Protein AF-A0A830GX49-F1 (afdb_monomer_lite)

pLDDT: mean 86.9, std 10.0, range [54.66, 96.69]

Secondary structure (DSSP, 8-state):
-HHHHHHHHHHHHHH--EEEE-SSTT-EEEEEEESSHHHHHHHHHHHHHHTT---EEEEETTEEEEEETTEEEEEEEE--

Organism: NCBI:txid62609

Radius of gyration: 11.54 Å; chains: 1; bounding box: 30×24×28 Å

Sequence (80 aa):
MQVRDELRKALDPLLHGKVVDNGEDRAWLYYAEARELEEAAGKVGDTIRRLGLEARRLDQEDAAIFVLKGEVIAIIKAWT

Structure (mmCIF, N/CA/C/O backbone):
data_AF-A0A830GX49-F1
#
_entry.id   AF-A0A830GX49-F1
#
loop_
_atom_site.group_PDB
_atom_site.id
_atom_site.type_symbol
_atom_site.label_atom_id
_atom_site.label_alt_id
_atom_site.label_comp_id
_atom_site.label_asym_id
_atom_site.label_entity_id
_atom_site.label_seq_id
_atom_site.pdbx_PDB_ins_code
_atom_site.Cartn_x
_atom_site.Cartn_y
_atom_site.Cartn_z
_atom_site.occupancy
_atom_site.B_iso_or_equiv
_atom_site.auth_seq_id
_atom_site.auth_comp_id
_atom_site.auth_asym_id
_atom_site.auth_atom_id
_atom_site.pdbx_PDB_model_num
ATOM 1 N N . MET A 1 1 ? -13.036 4.021 7.433 1.00 57.59 1 MET A N 1
ATOM 2 C CA . MET A 1 1 ? -13.360 4.463 6.058 1.00 57.59 1 MET A CA 1
ATOM 3 C C . MET A 1 1 ? -12.345 5.476 5.517 1.00 57.59 1 MET A C 1
ATOM 5 O O . MET A 1 1 ? -11.731 5.185 4.505 1.0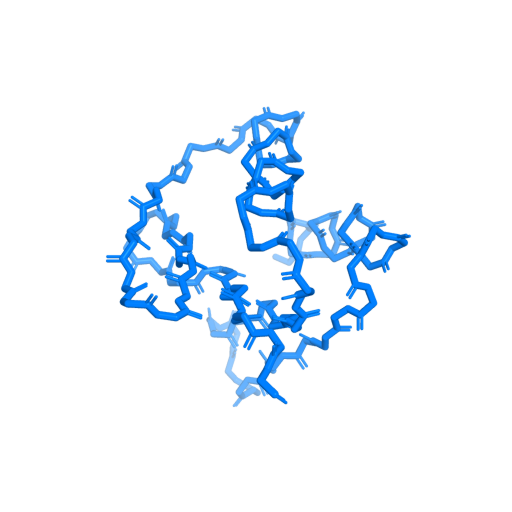0 57.59 1 MET A O 1
ATOM 9 N N . GLN A 1 2 ? -12.072 6.589 6.213 1.00 71.25 2 GLN A N 1
ATOM 10 C CA . GLN A 1 2 ? -11.220 7.690 5.718 1.00 71.25 2 GLN A CA 1
ATOM 11 C C . GLN A 1 2 ? -9.778 7.302 5.316 1.00 71.25 2 GLN A C 1
ATOM 13 O O . GLN A 1 2 ? -9.346 7.620 4.214 1.00 71.25 2 GLN A O 1
ATOM 18 N N . VAL A 1 3 ? -9.071 6.526 6.145 1.00 74.88 3 VAL A N 1
ATOM 19 C CA . VAL A 1 3 ? -7.679 6.103 5.870 1.00 74.88 3 VAL A CA 1
ATOM 20 C C . VAL A 1 3 ? -7.547 5.247 4.600 1.00 74.88 3 VAL A C 1
ATOM 22 O O . VAL A 1 3 ? -6.552 5.339 3.887 1.00 74.88 3 VAL A O 1
ATOM 25 N N . ARG A 1 4 ? -8.561 4.427 4.289 1.00 76.44 4 ARG A N 1
ATOM 26 C CA . ARG A 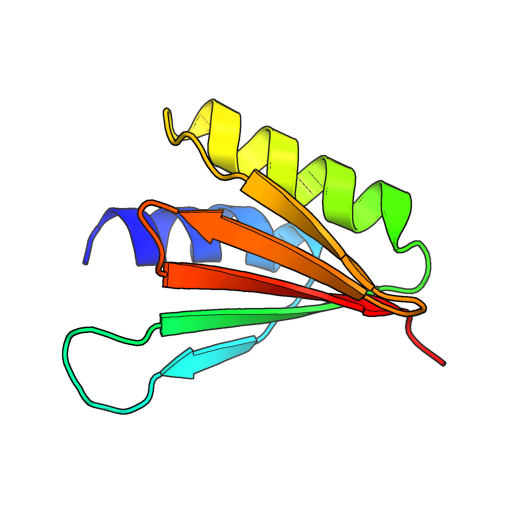1 4 ? -8.560 3.529 3.118 1.00 76.44 4 ARG A CA 1
ATOM 27 C C . ARG A 1 4 ? -8.612 4.324 1.817 1.00 76.44 4 ARG A C 1
ATOM 29 O O . ARG A 1 4 ? -7.829 4.088 0.901 1.00 76.44 4 ARG A O 1
ATOM 36 N N . ASP A 1 5 ? -9.504 5.310 1.762 1.00 80.69 5 ASP A N 1
ATOM 37 C CA . ASP A 1 5 ? -9.621 6.198 0.608 1.00 80.69 5 ASP A CA 1
ATOM 38 C C . ASP A 1 5 ? -8.392 7.087 0.431 1.00 80.69 5 ASP A C 1
ATOM 40 O O . ASP A 1 5 ? -7.982 7.336 -0.700 1.00 80.69 5 ASP A O 1
ATOM 44 N N . GLU A 1 6 ? -7.788 7.551 1.524 1.00 84.62 6 GLU A N 1
ATOM 45 C CA . GLU A 1 6 ? -6.548 8.329 1.474 1.00 84.62 6 GLU A CA 1
ATOM 46 C C . GLU A 1 6 ? -5.378 7.494 0.947 1.00 84.62 6 GLU A C 1
ATOM 48 O O . GLU A 1 6 ? -4.643 7.956 0.071 1.00 84.62 6 GLU A O 1
ATOM 53 N N . LEU A 1 7 ? -5.248 6.245 1.404 1.00 84.81 7 LEU A N 1
ATOM 54 C CA . LEU A 1 7 ? -4.212 5.329 0.931 1.00 84.81 7 LEU A CA 1
ATOM 55 C C . LEU A 1 7 ? -4.410 4.984 -0.550 1.00 84.81 7 LEU A C 1
ATOM 57 O O . LEU A 1 7 ? -3.462 5.081 -1.325 1.00 84.81 7 LEU A O 1
ATOM 61 N N . ARG A 1 8 ? -5.647 4.700 -0.982 1.00 85.69 8 ARG A N 1
ATOM 62 C CA . ARG A 1 8 ? -5.975 4.523 -2.406 1.00 85.69 8 ARG A CA 1
ATOM 63 C C . ARG A 1 8 ? -5.603 5.749 -3.231 1.00 85.69 8 ARG A C 1
ATOM 65 O O . ARG A 1 8 ? -4.867 5.622 -4.198 1.00 85.69 8 ARG A O 1
ATOM 72 N N . LYS A 1 9 ? -6.099 6.934 -2.857 1.00 86.19 9 LYS A N 1
ATOM 73 C CA . LYS A 1 9 ? -5.851 8.186 -3.594 1.00 86.19 9 LYS A CA 1
ATOM 74 C C . LYS A 1 9 ? -4.363 8.511 -3.694 1.00 86.19 9 LYS A C 1
ATOM 76 O O . LYS A 1 9 ? -3.951 9.150 -4.656 1.00 86.19 9 LYS A O 1
ATOM 81 N N . ALA A 1 10 ? -3.570 8.098 -2.709 1.00 87.00 10 ALA A N 1
ATOM 82 C CA . ALA A 1 10 ? -2.131 8.297 -2.719 1.00 87.00 10 ALA A CA 1
ATOM 83 C C . ALA A 1 10 ? -1.377 7.261 -3.571 1.00 87.00 10 ALA A C 1
ATOM 85 O O . ALA A 1 10 ? -0.405 7.634 -4.221 1.00 87.00 10 ALA A O 1
ATOM 86 N N . LEU A 1 11 ? -1.805 5.993 -3.582 1.00 87.19 11 LEU A N 1
ATOM 87 C CA . LEU A 1 11 ? -1.110 4.912 -4.294 1.00 87.19 11 LEU A CA 1
ATOM 88 C C . LEU A 1 11 ? -1.556 4.719 -5.742 1.00 87.19 11 LEU A C 1
ATOM 90 O O . LEU A 1 11 ? -0.740 4.326 -6.572 1.00 87.19 11 LEU A O 1
ATOM 94 N N . ASP A 1 12 ? -2.819 4.989 -6.057 1.00 86.62 12 ASP A N 1
ATOM 95 C CA . ASP A 1 12 ? -3.389 4.763 -7.387 1.00 86.62 12 ASP A CA 1
ATOM 96 C C . ASP A 1 12 ? -2.643 5.531 -8.499 1.00 86.62 12 ASP A C 1
ATOM 98 O O . ASP A 1 12 ? -2.278 4.915 -9.501 1.00 86.62 12 ASP A O 1
ATOM 102 N N . PRO A 1 13 ? -2.249 6.812 -8.313 1.00 85.81 13 PRO A N 1
ATOM 103 C CA . PRO A 1 13 ? -1.421 7.517 -9.295 1.00 85.81 13 PRO A CA 1
ATOM 104 C C . PRO A 1 13 ? -0.002 6.951 -9.451 1.00 85.81 13 PRO A C 1
ATOM 106 O O . PRO A 1 13 ? 0.681 7.285 -10.413 1.00 85.81 13 PRO A O 1
ATOM 109 N N . LEU A 1 14 ? 0.472 6.164 -8.480 1.00 84.62 14 LEU A N 1
ATOM 110 C CA . LEU A 1 14 ? 1.835 5.633 -8.448 1.00 84.62 14 LEU A CA 1
ATOM 111 C C . LEU A 1 14 ? 1.923 4.226 -9.035 1.00 84.62 14 LEU A C 1
ATOM 113 O O . LEU A 1 14 ? 2.934 3.887 -9.643 1.00 84.62 14 LEU A O 1
ATOM 117 N N . LEU A 1 15 ? 0.905 3.402 -8.780 1.00 87.88 15 LEU A N 1
ATOM 118 C CA . LEU A 1 15 ? 0.955 1.958 -9.007 1.00 87.88 15 LEU A CA 1
ATOM 119 C C . LEU A 1 15 ? -0.228 1.427 -9.823 1.00 87.88 15 LEU A C 1
ATOM 121 O O . LEU A 1 15 ? -0.208 0.254 -10.173 1.00 87.88 15 LEU A O 1
ATOM 125 N N . HIS A 1 16 ? -1.241 2.253 -10.114 1.00 87.31 16 HIS A N 1
ATOM 126 C CA . HIS A 1 16 ? -2.429 1.870 -10.890 1.00 87.31 16 HIS A CA 1
ATOM 127 C C . HIS A 1 16 ? -3.078 0.567 -10.398 1.00 87.31 16 HIS A C 1
ATOM 129 O O . HIS A 1 16 ? -3.425 -0.325 -11.175 1.00 87.31 16 HIS A O 1
ATOM 135 N N . GLY A 1 17 ? -3.165 0.429 -9.075 1.00 85.00 17 GLY A N 1
ATOM 136 C CA . GLY A 1 17 ? -3.673 -0.768 -8.432 1.00 85.00 17 GLY A CA 1
ATOM 137 C C . GLY A 1 17 ? -5.193 -0.851 -8.458 1.00 85.00 17 GLY A C 1
ATOM 138 O O . GLY A 1 17 ? -5.910 0.055 -8.871 1.00 85.00 17 GLY A O 1
ATOM 139 N N . LYS A 1 18 ? -5.705 -1.963 -7.950 1.00 87.44 18 LYS A N 1
ATOM 140 C CA . LYS A 1 18 ? -7.127 -2.183 -7.714 1.00 87.44 18 LYS A CA 1
ATOM 141 C C . LYS A 1 18 ? -7.396 -2.312 -6.228 1.00 87.44 18 LYS A C 1
ATOM 143 O O . LYS A 1 18 ? -6.576 -2.811 -5.461 1.00 87.44 18 LYS A O 1
ATOM 148 N N . VAL A 1 19 ? -8.591 -1.903 -5.840 1.00 85.06 19 VAL A N 1
ATOM 149 C CA . VAL A 1 19 ? -9.129 -2.190 -4.518 1.00 85.06 19 VAL A CA 1
ATOM 150 C C . VAL A 1 19 ? -9.933 -3.476 -4.583 1.00 85.06 19 VAL A C 1
ATOM 152 O O . VAL A 1 19 ? -10.828 -3.609 -5.414 1.00 85.06 19 VAL A O 1
ATOM 155 N N . VAL A 1 20 ? -9.623 -4.400 -3.682 1.00 82.94 20 VAL A N 1
ATOM 156 C CA . VAL A 1 20 ? -10.446 -5.568 -3.392 1.00 82.94 20 VAL A CA 1
ATOM 157 C C . VAL A 1 20 ? -11.209 -5.268 -2.107 1.00 82.94 20 VAL A C 1
ATOM 159 O O . VAL A 1 20 ? -10.608 -5.086 -1.049 1.00 82.94 20 VAL A O 1
ATOM 162 N N . ASP A 1 21 ? -12.527 -5.175 -2.227 1.00 78.69 21 ASP A N 1
ATOM 163 C CA . ASP A 1 21 ? -13.461 -4.984 -1.120 1.00 78.69 21 ASP A CA 1
ATOM 164 C C . ASP A 1 21 ? -14.313 -6.253 -1.017 1.00 78.69 21 ASP A C 1
ATOM 166 O O . ASP A 1 21 ? -14.859 -6.708 -2.027 1.00 78.69 21 ASP A O 1
ATOM 170 N N . ASN A 1 22 ? -14.373 -6.873 0.163 1.00 69.50 22 ASN A N 1
ATOM 171 C CA . ASN A 1 22 ? -15.155 -8.094 0.360 1.00 69.50 22 ASN A CA 1
ATOM 172 C C . ASN A 1 22 ? -16.623 -7.826 0.736 1.00 69.50 22 ASN A C 1
ATOM 174 O O . ASN A 1 22 ? -17.348 -8.776 1.027 1.00 69.50 22 ASN A O 1
ATOM 178 N N . GLY A 1 23 ? -17.068 -6.566 0.733 1.00 65.12 23 GLY A N 1
ATOM 179 C CA . GLY A 1 23 ? -18.444 -6.180 1.048 1.00 65.12 23 GLY A CA 1
ATOM 180 C C . GLY A 1 23 ? -18.788 -6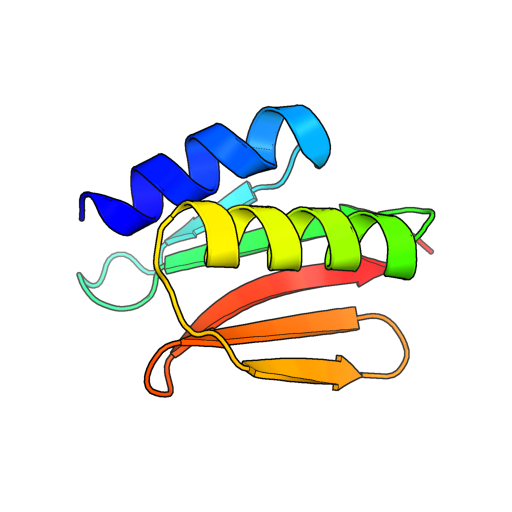.241 2.538 1.00 65.12 23 GLY A C 1
ATOM 181 O O . GLY A 1 23 ? -19.888 -5.846 2.921 1.00 65.12 23 GLY A O 1
ATOM 182 N N . GLU A 1 24 ? -17.863 -6.692 3.387 1.00 60.38 24 GLU A N 1
ATOM 183 C CA . GLU A 1 24 ? -17.939 -6.506 4.830 1.00 60.38 24 GLU A CA 1
ATOM 184 C C . GLU A 1 24 ? -17.146 -5.250 5.204 1.00 60.38 24 GLU A C 1
ATOM 186 O O . GLU A 1 24 ? -16.085 -4.987 4.645 1.00 60.38 24 GLU A O 1
ATOM 191 N N . ASP A 1 25 ? -17.596 -4.492 6.210 1.00 58.25 25 ASP A N 1
ATOM 192 C CA . ASP A 1 25 ? -16.969 -3.231 6.660 1.00 58.25 25 ASP A CA 1
ATOM 193 C C . ASP A 1 25 ? -15.453 -3.325 6.972 1.00 58.25 25 ASP A C 1
ATOM 195 O O . ASP A 1 25 ? -14.778 -2.313 7.210 1.00 58.25 25 ASP A O 1
ATOM 199 N N . ARG A 1 26 ? -14.881 -4.533 7.005 1.00 54.66 26 ARG A N 1
ATOM 200 C CA . ARG A 1 26 ? -13.583 -4.844 7.602 1.00 54.66 26 ARG A CA 1
ATOM 201 C C . ARG A 1 26 ? -12.471 -5.174 6.606 1.00 54.66 26 ARG A C 1
ATOM 203 O O . ARG A 1 26 ? -11.362 -4.720 6.867 1.00 54.66 26 ARG A O 1
ATOM 210 N N . ALA A 1 27 ? -12.708 -5.835 5.467 1.00 59.50 27 ALA A N 1
ATOM 211 C CA . ALA A 1 27 ? -11.595 -6.243 4.597 1.00 59.50 27 ALA A CA 1
ATOM 212 C C . ALA A 1 27 ? -11.515 -5.414 3.304 1.00 59.50 27 ALA A C 1
ATOM 214 O O . ALA A 1 27 ? -12.233 -5.638 2.333 1.00 59.50 27 ALA A O 1
A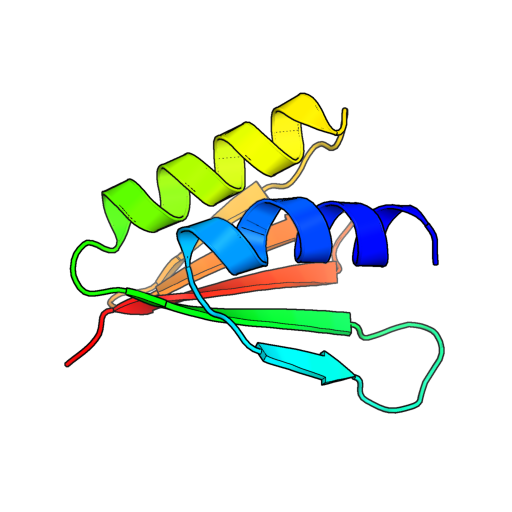TOM 215 N N . TRP A 1 28 ? -10.582 -4.462 3.307 1.00 78.12 28 TRP A N 1
ATOM 216 C CA . TRP A 1 28 ? -10.196 -3.662 2.149 1.00 78.12 28 TRP A CA 1
ATOM 217 C C . TRP A 1 28 ? -8.714 -3.887 1.864 1.00 78.12 28 TRP A C 1
ATOM 219 O O . TRP A 1 28 ? -7.885 -3.715 2.757 1.00 78.12 28 TRP A O 1
ATOM 229 N N . LEU A 1 29 ? -8.390 -4.248 0.627 1.00 84.94 29 LEU A N 1
ATOM 230 C CA . LEU A 1 29 ? -7.037 -4.573 0.197 1.00 84.94 29 LEU A CA 1
ATOM 231 C C . LEU A 1 29 ? -6.681 -3.786 -1.067 1.00 84.94 29 LEU A C 1
ATOM 233 O O . LEU A 1 29 ? -7.352 -3.914 -2.089 1.00 84.94 29 LEU A O 1
ATOM 237 N N . TYR A 1 30 ? -5.590 -3.020 -1.024 1.00 90.19 30 TYR A N 1
ATOM 238 C CA . TYR A 1 30 ? -4.983 -2.458 -2.228 1.00 90.19 30 TYR A CA 1
ATOM 239 C C . TYR A 1 30 ? -4.057 -3.488 -2.881 1.00 90.19 30 TYR A C 1
ATOM 241 O O . TYR A 1 30 ? -3.097 -3.945 -2.267 1.00 90.19 30 TYR A O 1
ATOM 249 N N . TYR A 1 31 ? -4.321 -3.852 -4.127 1.00 91.56 31 TYR A N 1
ATOM 250 C CA . TYR A 1 31 ? -3.482 -4.764 -4.896 1.00 91.56 31 TYR A CA 1
ATOM 251 C C . TYR A 1 31 ? -2.897 -4.042 -6.101 1.00 91.56 31 TYR A C 1
ATOM 253 O O . TYR A 1 31 ? -3.647 -3.439 -6.865 1.00 91.56 31 TYR A O 1
ATOM 261 N N . ALA A 1 32 ? -1.593 -4.157 -6.331 1.00 93.25 32 ALA A N 1
ATOM 262 C CA . ALA A 1 32 ? -0.988 -3.708 -7.580 1.00 93.25 32 ALA A CA 1
ATOM 263 C C . ALA A 1 32 ? 0.093 -4.674 -8.062 1.00 93.25 32 ALA A C 1
ATOM 265 O O . ALA A 1 32 ? 0.713 -5.383 -7.271 1.00 93.25 32 ALA A O 1
ATOM 266 N N . GLU A 1 33 ? 0.326 -4.658 -9.369 1.00 94.19 33 GLU A N 1
ATOM 267 C CA . GLU A 1 33 ? 1.453 -5.330 -10.007 1.00 94.19 33 GLU A CA 1
ATOM 268 C C . GLU A 1 33 ? 2.502 -4.292 -10.394 1.00 94.19 33 GLU A C 1
ATOM 270 O O . GLU A 1 33 ? 2.171 -3.213 -10.886 1.00 94.19 33 GLU A O 1
ATOM 275 N N . ALA A 1 34 ? 3.773 -4.599 -10.151 1.00 93.00 34 ALA A N 1
ATOM 276 C CA . ALA A 1 34 ? 4.878 -3.684 -10.396 1.00 93.00 34 ALA A CA 1
ATOM 277 C C . ALA A 1 34 ? 6.057 -4.417 -11.034 1.00 93.00 34 ALA A C 1
ATOM 279 O O . ALA A 1 34 ? 6.429 -5.497 -10.590 1.00 93.00 34 ALA A O 1
ATOM 280 N N .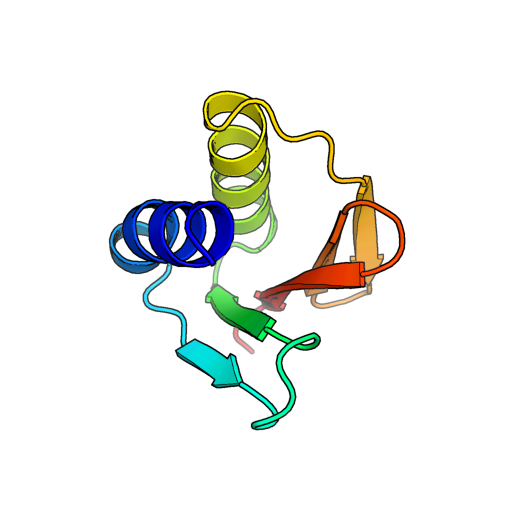 ARG A 1 35 ? 6.683 -3.814 -12.052 1.00 92.31 35 ARG A N 1
ATOM 281 C CA . ARG A 1 35 ? 7.926 -4.350 -12.642 1.00 92.31 35 ARG A CA 1
ATOM 282 C C . ARG A 1 35 ? 9.087 -4.292 -11.652 1.00 92.31 35 ARG A C 1
ATOM 284 O O . ARG A 1 35 ? 9.818 -5.257 -11.497 1.00 92.31 35 ARG A O 1
ATOM 291 N N . GLU A 1 36 ? 9.190 -3.169 -10.949 1.00 93.81 36 GLU A N 1
ATOM 292 C CA . GLU A 1 36 ? 10.215 -2.909 -9.941 1.00 93.81 36 GLU A CA 1
ATOM 293 C C . GLU A 1 36 ? 9.583 -3.023 -8.548 1.00 93.81 36 GLU A C 1
ATOM 295 O O . GLU A 1 36 ? 9.072 -2.043 -7.995 1.00 93.81 36 GLU A O 1
ATOM 300 N N . LEU A 1 37 ? 9.559 -4.244 -7.996 1.00 94.25 37 LEU A N 1
ATOM 301 C CA . LEU A 1 37 ? 8.874 -4.545 -6.732 1.00 94.25 37 LEU A CA 1
ATOM 302 C C . LEU A 1 37 ? 9.376 -3.673 -5.573 1.00 94.25 37 LEU A C 1
ATOM 304 O O . LEU A 1 37 ? 8.566 -3.099 -4.849 1.00 94.25 37 LEU A O 1
ATOM 308 N N . GLU A 1 38 ? 10.693 -3.532 -5.414 1.00 94.44 38 GLU A N 1
ATOM 309 C CA . GLU A 1 38 ? 11.277 -2.763 -4.307 1.00 94.44 38 GLU A CA 1
ATOM 310 C C . GLU A 1 38 ? 10.974 -1.267 -4.395 1.00 94.44 38 GLU A C 1
ATOM 312 O O . GLU A 1 38 ? 10.663 -0.636 -3.383 1.00 94.44 38 GLU A O 1
ATOM 317 N N . GLU A 1 39 ? 10.998 -0.694 -5.600 1.00 94.38 39 GLU A N 1
ATOM 318 C CA . GLU A 1 39 ? 10.643 0.712 -5.799 1.00 94.38 39 GLU A CA 1
ATOM 319 C C . GLU A 1 39 ? 9.167 0.946 -5.452 1.00 94.38 39 GLU A C 1
ATOM 321 O O . GLU A 1 39 ? 8.820 1.884 -4.726 1.00 94.38 39 GLU A O 1
ATOM 326 N N . ALA A 1 40 ? 8.287 0.066 -5.934 1.00 94.31 40 ALA A N 1
ATOM 327 C CA . ALA A 1 40 ? 6.864 0.131 -5.644 1.00 94.31 40 ALA A CA 1
ATOM 328 C C . ALA A 1 40 ? 6.572 -0.057 -4.147 1.00 94.31 40 ALA A C 1
ATOM 330 O O . ALA A 1 40 ? 5.822 0.725 -3.563 1.00 94.31 40 ALA A O 1
ATOM 331 N N . ALA A 1 41 ? 7.205 -1.036 -3.501 1.00 95.19 41 ALA A N 1
ATOM 332 C CA . ALA A 1 41 ? 7.083 -1.263 -2.066 1.00 95.19 41 ALA A CA 1
ATOM 333 C C . ALA A 1 41 ? 7.608 -0.068 -1.251 1.00 95.19 41 ALA A C 1
ATOM 335 O O . ALA A 1 41 ? 6.985 0.319 -0.260 1.00 95.19 41 ALA A O 1
ATOM 336 N N . GLY A 1 42 ? 8.692 0.575 -1.693 1.00 95.19 42 GLY A N 1
ATOM 337 C CA . GLY A 1 42 ? 9.191 1.828 -1.122 1.00 95.19 42 GLY A CA 1
ATOM 338 C C . GLY A 1 42 ? 8.136 2.936 -1.149 1.00 95.19 42 GLY A C 1
ATOM 339 O O . GLY A 1 42 ? 7.803 3.495 -0.102 1.00 95.19 42 GLY A O 1
ATOM 340 N N . LYS A 1 43 ? 7.515 3.173 -2.314 1.00 93.62 43 LYS A N 1
ATOM 341 C CA . LYS A 1 43 ? 6.421 4.153 -2.478 1.00 93.62 43 LYS A CA 1
ATOM 342 C C . LYS A 1 43 ? 5.238 3.873 -1.549 1.00 93.62 43 LYS A C 1
ATOM 344 O O . LYS A 1 43 ? 4.658 4.808 -0.986 1.00 93.62 43 LYS A O 1
ATOM 349 N N . VAL A 1 44 ? 4.886 2.599 -1.362 1.00 93.31 44 VAL A N 1
ATOM 350 C CA . VAL A 1 44 ? 3.830 2.195 -0.420 1.00 93.31 44 VAL A CA 1
ATOM 351 C C . VAL A 1 44 ? 4.228 2.499 1.019 1.00 93.31 44 VAL A C 1
ATOM 353 O O . VAL A 1 44 ? 3.463 3.141 1.738 1.00 93.31 44 VAL A O 1
ATOM 356 N N . GLY A 1 45 ? 5.432 2.096 1.428 1.00 94.38 45 GLY A N 1
ATOM 357 C CA . GLY A 1 45 ? 5.947 2.352 2.771 1.00 94.38 45 GLY A CA 1
ATOM 358 C C . GLY A 1 45 ? 6.003 3.844 3.107 1.00 94.38 45 GLY A C 1
ATOM 359 O O . GLY A 1 45 ? 5.555 4.251 4.179 1.00 94.38 45 GLY A O 1
ATOM 360 N N . ASP A 1 46 ? 6.482 4.671 2.180 1.00 94.50 46 ASP A N 1
ATOM 361 C CA . ASP A 1 46 ? 6.553 6.125 2.350 1.00 94.50 46 ASP A CA 1
ATOM 362 C C . ASP A 1 46 ? 5.162 6.758 2.442 1.00 94.50 46 ASP A C 1
ATOM 364 O O . ASP A 1 46 ? 4.922 7.625 3.285 1.00 94.50 46 ASP A O 1
ATOM 368 N N . THR A 1 47 ? 4.214 6.286 1.629 1.00 92.50 47 THR A N 1
ATOM 369 C CA . THR A 1 47 ? 2.820 6.743 1.672 1.00 92.50 47 THR A CA 1
ATOM 370 C C . THR A 1 47 ? 2.163 6.416 3.009 1.00 92.50 47 THR A C 1
ATOM 372 O O . THR A 1 47 ? 1.544 7.290 3.614 1.00 92.50 47 THR A O 1
ATOM 375 N N . ILE A 1 48 ? 2.329 5.185 3.497 1.00 91.75 48 ILE A N 1
ATOM 376 C CA . ILE A 1 48 ? 1.824 4.740 4.802 1.00 91.75 48 ILE A CA 1
ATOM 377 C C . ILE A 1 48 ? 2.385 5.630 5.919 1.00 91.75 48 ILE A C 1
ATOM 379 O O . ILE A 1 48 ? 1.614 6.149 6.728 1.00 91.75 48 ILE A O 1
ATOM 383 N N . ARG A 1 49 ? 3.702 5.883 5.920 1.00 91.75 49 ARG A N 1
ATOM 384 C CA . ARG A 1 49 ? 4.346 6.765 6.908 1.00 91.75 49 ARG A CA 1
ATOM 385 C C . ARG A 1 49 ? 3.837 8.205 6.818 1.00 91.75 49 ARG A C 1
ATOM 387 O O . ARG A 1 49 ? 3.560 8.812 7.848 1.00 91.75 49 ARG A O 1
ATOM 394 N N . ARG A 1 50 ? 3.652 8.749 5.608 1.00 92.19 50 ARG A N 1
ATOM 395 C CA . ARG A 1 50 ? 3.109 10.105 5.389 1.00 92.19 50 ARG A CA 1
ATOM 396 C C . ARG A 1 50 ? 1.686 10.264 5.931 1.00 92.19 50 ARG A C 1
ATOM 398 O O . ARG A 1 50 ? 1.324 11.348 6.372 1.00 92.19 50 ARG A O 1
ATOM 405 N N . LEU A 1 51 ? 0.895 9.193 5.908 1.00 89.00 51 LEU A N 1
ATOM 406 C CA . LEU A 1 51 ? -0.455 9.154 6.479 1.00 89.00 51 LEU A CA 1
ATOM 407 C C . LEU A 1 51 ? -0.460 8.949 8.008 1.00 89.00 51 LEU A C 1
ATOM 409 O O . LEU A 1 51 ? -1.528 8.825 8.601 1.00 89.00 51 LEU A O 1
ATOM 413 N N . GLY A 1 52 ? 0.711 8.902 8.657 1.00 90.19 52 GLY A N 1
ATOM 414 C CA . GLY A 1 52 ? 0.828 8.683 10.100 1.00 90.19 52 GLY A CA 1
ATOM 415 C C . GLY A 1 52 ? 0.455 7.263 10.531 1.00 90.19 52 GLY A C 1
ATOM 416 O O . GLY A 1 52 ? 0.051 7.052 11.674 1.00 90.19 52 GLY A O 1
ATOM 417 N N . LEU A 1 53 ? 0.539 6.293 9.616 1.00 89.06 53 LEU A N 1
ATOM 418 C CA . LEU A 1 53 ? 0.231 4.893 9.882 1.00 89.06 53 LEU A CA 1
ATOM 419 C C . LEU A 1 53 ? 1.519 4.105 10.128 1.00 89.06 53 LEU A C 1
ATOM 421 O O . LEU A 1 53 ? 2.539 4.328 9.477 1.00 89.06 53 LEU A O 1
ATOM 425 N N . GLU A 1 54 ? 1.441 3.112 11.008 1.00 89.19 54 GLU A N 1
ATOM 426 C CA . GLU A 1 54 ? 2.527 2.163 11.253 1.00 89.19 54 GLU A CA 1
ATOM 427 C C . GLU A 1 54 ? 2.132 0.784 10.725 1.00 89.19 54 GLU A C 1
ATOM 429 O O . GLU A 1 54 ? 1.435 0.018 11.393 1.00 89.19 54 GLU A O 1
ATOM 434 N N . ALA A 1 55 ? 2.557 0.469 9.500 1.00 91.75 55 ALA A N 1
ATOM 435 C CA . ALA A 1 55 ? 2.372 -0.856 8.920 1.00 91.75 55 ALA A CA 1
ATOM 436 C C . ALA A 1 55 ? 3.681 -1.652 8.928 1.00 91.75 55 ALA A C 1
ATOM 438 O O . ALA A 1 55 ? 4.759 -1.115 8.666 1.00 91.75 55 ALA A O 1
ATOM 439 N N . ARG A 1 56 ? 3.574 -2.960 9.163 1.00 95.50 56 ARG A N 1
ATOM 440 C CA . ARG A 1 56 ? 4.668 -3.914 8.982 1.00 95.50 56 ARG A CA 1
ATOM 441 C C . ARG A 1 56 ? 4.721 -4.359 7.523 1.00 95.50 56 ARG A C 1
ATOM 443 O O . ARG A 1 56 ? 3.701 -4.794 6.994 1.00 95.50 56 ARG A O 1
ATOM 450 N N . ARG A 1 57 ? 5.906 -4.314 6.912 1.00 96.19 57 ARG A N 1
ATOM 451 C CA . ARG A 1 57 ? 6.187 -4.958 5.622 1.00 96.19 57 ARG A CA 1
ATOM 452 C C . ARG A 1 57 ? 6.575 -6.423 5.847 1.00 96.19 57 ARG A C 1
ATOM 454 O O . ARG A 1 57 ? 7.336 -6.726 6.765 1.00 96.19 57 ARG A O 1
ATOM 461 N N . LEU A 1 58 ? 6.019 -7.313 5.038 1.00 96.69 58 LEU A N 1
ATOM 462 C CA . LEU A 1 58 ? 6.364 -8.726 4.939 1.00 96.69 58 LEU A CA 1
ATOM 463 C C . LEU A 1 58 ? 6.744 -9.016 3.492 1.00 96.69 58 LEU A C 1
ATOM 465 O O . LEU A 1 58 ? 5.942 -8.760 2.594 1.00 96.69 58 LEU A O 1
ATOM 469 N N . ASP A 1 59 ? 7.933 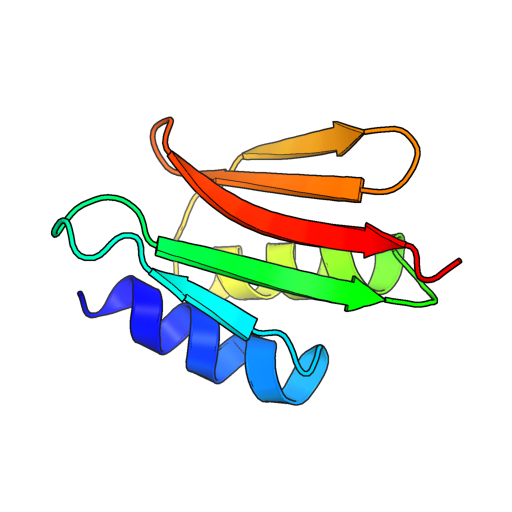-9.563 3.288 1.00 95.12 59 ASP A N 1
ATOM 470 C CA . ASP A 1 59 ? 8.417 -9.944 1.966 1.00 95.12 59 ASP A CA 1
ATOM 471 C C . ASP A 1 59 ? 8.138 -11.430 1.710 1.00 95.12 59 ASP A C 1
ATOM 473 O O . ASP A 1 59 ? 8.402 -12.290 2.552 1.00 95.12 59 ASP A O 1
ATOM 477 N N . GLN A 1 60 ? 7.551 -11.704 0.552 1.00 91.06 60 GLN A N 1
ATOM 478 C CA . GLN A 1 60 ? 7.310 -13.014 -0.053 1.00 91.06 60 GLN A CA 1
ATOM 479 C C . GLN A 1 60 ? 8.035 -13.020 -1.405 1.00 91.06 60 GLN A C 1
ATOM 481 O O . GLN A 1 60 ? 8.228 -11.947 -1.971 1.00 91.06 60 GLN A O 1
ATOM 486 N N . GLU A 1 61 ? 8.442 -14.188 -1.918 1.00 87.81 61 GLU A N 1
ATOM 487 C CA . GLU A 1 61 ? 9.346 -14.312 -3.087 1.00 87.81 61 GLU A CA 1
ATOM 488 C C . GLU A 1 61 ? 9.062 -13.322 -4.228 1.00 87.81 61 GLU A C 1
ATOM 490 O O . GLU A 1 61 ? 9.988 -12.715 -4.760 1.00 87.81 61 GLU A O 1
ATOM 495 N N . ASP A 1 62 ? 7.790 -13.126 -4.574 1.00 94.00 62 ASP A N 1
ATOM 496 C CA . ASP A 1 62 ? 7.340 -12.248 -5.649 1.00 94.00 62 ASP A CA 1
ATOM 497 C C . ASP A 1 62 ? 6.404 -11.124 -5.175 1.00 94.00 62 ASP A C 1
ATOM 499 O O . ASP A 1 62 ? 5.710 -10.521 -5.996 1.00 94.00 62 ASP A O 1
ATOM 503 N N . ALA A 1 63 ? 6.338 -10.832 -3.872 1.00 95.69 63 ALA A N 1
ATOM 504 C CA . ALA A 1 63 ? 5.410 -9.835 -3.350 1.00 95.69 63 ALA A CA 1
ATOM 505 C C . ALA A 1 63 ? 5.858 -9.139 -2.056 1.00 95.69 63 ALA A C 1
ATOM 507 O O . ALA A 1 63 ? 6.422 -9.741 -1.149 1.00 95.69 63 ALA A O 1
ATOM 508 N N . ALA A 1 64 ? 5.476 -7.869 -1.923 1.00 96.69 64 ALA A N 1
ATOM 509 C CA . ALA A 1 64 ? 5.573 -7.094 -0.692 1.00 96.69 64 ALA A CA 1
ATOM 510 C C . ALA A 1 64 ? 4.173 -6.883 -0.098 1.00 96.69 64 ALA A C 1
ATOM 512 O O . ALA A 1 64 ? 3.276 -6.342 -0.751 1.00 96.69 64 ALA A O 1
ATOM 513 N N . ILE A 1 65 ? 3.986 -7.293 1.155 1.00 96.00 65 ILE A N 1
ATOM 514 C CA . ILE A 1 65 ? 2.701 -7.266 1.860 1.00 96.00 65 ILE A CA 1
ATOM 515 C C . ILE A 1 65 ? 2.784 -6.288 3.033 1.00 96.00 65 ILE A C 1
ATOM 517 O O . ILE A 1 65 ? 3.673 -6.392 3.875 1.00 96.00 65 ILE A O 1
ATOM 521 N N . PHE A 1 66 ? 1.830 -5.364 3.133 1.00 94.31 66 PHE A N 1
ATOM 522 C CA . PHE A 1 66 ? 1.751 -4.382 4.214 1.00 94.31 66 PHE A CA 1
ATOM 523 C C . PHE A 1 66 ? 0.598 -4.705 5.157 1.00 94.31 66 PHE A C 1
ATOM 525 O O . PHE A 1 66 ? -0.551 -4.836 4.730 1.00 94.31 66 PHE A O 1
ATOM 532 N N . VAL A 1 67 ? 0.912 -4.806 6.450 1.00 92.50 67 VAL A N 1
ATOM 533 C CA . VAL A 1 67 ? -0.020 -5.191 7.513 1.00 92.50 67 VAL A CA 1
ATOM 534 C C . VAL A 1 67 ? -0.128 -4.078 8.550 1.00 92.50 67 VAL A C 1
ATOM 536 O O . VAL A 1 67 ? 0.869 -3.707 9.164 1.00 92.50 67 VAL A O 1
ATOM 539 N N . LEU A 1 68 ? -1.336 -3.578 8.795 1.00 88.75 68 LEU A N 1
ATOM 540 C CA . LEU A 1 68 ? -1.646 -2.558 9.798 1.00 88.75 68 LEU A CA 1
ATOM 541 C C . LEU A 1 68 ? -2.572 -3.167 10.856 1.00 88.75 68 LEU A C 1
ATOM 543 O O . LEU A 1 68 ? -3.638 -3.668 10.522 1.00 88.75 68 LEU A O 1
ATOM 547 N N . LYS A 1 69 ? -2.175 -3.140 12.137 1.00 88.00 69 LYS A N 1
ATOM 548 C CA . LYS A 1 69 ? -2.971 -3.684 13.265 1.00 88.00 69 LYS A CA 1
ATOM 549 C C . LYS A 1 69 ? -3.463 -5.135 13.067 1.00 88.00 69 LYS A C 1
ATOM 551 O O . LYS A 1 69 ? -4.513 -5.509 13.575 1.00 88.00 69 LYS A O 1
ATOM 556 N N . GLY A 1 70 ? -2.691 -5.955 12.352 1.00 85.81 70 GLY A N 1
ATOM 557 C CA . GLY A 1 70 ? -3.031 -7.354 12.057 1.00 85.81 70 GLY A CA 1
ATOM 558 C C . GLY A 1 70 ? -3.853 -7.565 10.781 1.00 85.81 70 GLY A C 1
ATOM 559 O O . GLY A 1 70 ? -4.072 -8.711 10.405 1.00 85.81 70 GLY A O 1
ATOM 560 N N . GLU A 1 71 ? -4.247 -6.498 10.084 1.00 86.25 71 GLU A N 1
ATOM 561 C CA . GLU A 1 71 ? -4.985 -6.562 8.819 1.00 86.25 71 GLU A CA 1
ATOM 562 C C . GLU A 1 71 ? -4.062 -6.268 7.634 1.00 86.25 71 GLU A C 1
ATOM 564 O O . GLU A 1 71 ? -3.251 -5.340 7.680 1.00 86.25 71 GLU A O 1
ATOM 569 N N . VAL A 1 72 ? -4.178 -7.047 6.557 1.00 89.19 72 VAL A N 1
ATOM 570 C CA . VAL A 1 72 ? -3.465 -6.764 5.305 1.00 89.19 72 VAL A CA 1
ATOM 571 C C . VAL A 1 72 ? -4.142 -5.586 4.612 1.00 89.19 72 VAL A C 1
ATOM 573 O O . VAL A 1 72 ? -5.338 -5.636 4.346 1.00 89.19 72 VAL A O 1
ATOM 576 N N . ILE A 1 73 ? -3.370 -4.546 4.300 1.00 89.19 73 ILE A N 1
ATOM 577 C CA . ILE A 1 73 ? -3.877 -3.312 3.680 1.00 89.19 73 ILE A CA 1
ATOM 578 C C . ILE A 1 73 ? -3.362 -3.096 2.258 1.00 89.19 73 ILE A C 1
ATOM 580 O O . ILE A 1 73 ? -4.025 -2.428 1.466 1.00 89.19 73 ILE A O 1
ATOM 584 N N . ALA A 1 74 ? -2.200 -3.660 1.916 1.00 92.19 74 ALA A N 1
ATOM 585 C CA . ALA A 1 74 ? -1.668 -3.607 0.562 1.00 92.19 74 ALA A CA 1
ATOM 586 C C . ALA A 1 74 ? -0.848 -4.855 0.222 1.00 92.19 74 ALA A C 1
ATOM 588 O O . ALA A 1 74 ? -0.110 -5.364 1.066 1.00 92.19 74 ALA A O 1
ATOM 589 N N . ILE A 1 75 ? -0.959 -5.313 -1.022 1.00 94.31 75 ILE A N 1
ATOM 590 C CA . ILE A 1 75 ? -0.118 -6.346 -1.629 1.00 94.31 75 ILE A CA 1
ATOM 591 C C . ILE A 1 75 ? 0.403 -5.792 -2.951 1.00 94.31 75 ILE A C 1
ATOM 593 O O . ILE A 1 75 ? -0.383 -5.428 -3.826 1.00 94.31 75 ILE A O 1
ATOM 597 N N . ILE A 1 76 ? 1.722 -5.749 -3.097 1.00 95.88 76 ILE A N 1
ATOM 598 C CA . ILE A 1 76 ? 2.395 -5.410 -4.349 1.00 95.88 76 ILE A CA 1
ATOM 599 C C . ILE A 1 76 ? 3.055 -6.675 -4.868 1.00 95.88 76 ILE A C 1
ATOM 601 O O . ILE A 1 76 ? 3.909 -7.221 -4.179 1.00 95.88 76 ILE A O 1
ATOM 605 N N . LYS A 1 77 ? 2.655 -7.146 -6.046 1.00 95.56 77 LYS A N 1
ATOM 606 C CA . LYS A 1 77 ? 3.222 -8.339 -6.685 1.00 95.56 77 LYS A CA 1
ATOM 607 C C . LYS A 1 77 ? 4.168 -7.925 -7.812 1.00 95.56 77 LYS A C 1
ATOM 609 O O . LYS A 1 77 ? 3.890 -6.968 -8.533 1.00 95.56 77 LYS A O 1
ATOM 614 N N . ALA A 1 78 ? 5.276 -8.635 -7.975 1.00 93.38 78 ALA A N 1
ATOM 615 C CA . ALA A 1 78 ? 6.157 -8.470 -9.118 1.00 93.38 78 ALA A CA 1
ATOM 616 C C . ALA A 1 78 ? 5.417 -8.860 -10.409 1.00 93.38 78 ALA A C 1
ATOM 618 O O . ALA A 1 78 ? 4.797 -9.924 -10.493 1.00 93.38 78 ALA A O 1
ATOM 619 N N . TRP A 1 79 ? 5.469 -7.993 -11.418 1.00 86.19 79 TRP A N 1
ATOM 620 C CA . TRP A 1 79 ? 4.949 -8.296 -12.747 1.00 86.19 79 TRP A CA 1
ATOM 621 C C . TRP A 1 79 ? 5.880 -9.322 -13.402 1.00 86.19 79 TRP A C 1
ATOM 623 O O . TRP A 1 79 ? 7.056 -9.037 -13.628 1.00 86.19 79 TRP A O 1
ATOM 633 N N . THR A 1 80 ? 5.348 -10.516 -13.662 1.00 68.62 80 THR A N 1
ATOM 634 C CA . THR A 1 80 ? 6.010 -11.609 -14.391 1.00 68.62 80 THR A CA 1
ATOM 635 C C . THR A 1 80 ? 5.606 -11.651 -15.858 1.00 68.62 80 THR A C 1
ATOM 637 O O . THR A 1 80 ? 4.452 -11.278 -16.174 1.00 68.62 80 THR A O 1
#

Foldseek 3Di:
DVVLVQLCVQLCVPFVWDWDDPPDPPAIETEGEDQPQVVSLVSSVVSCVVSVFDWDWDDDPFWIWTHGPNYTHYIYGYDD